Protein AF-A0A267G2S2-F1 (afdb_monomer)

Nearest PDB structures (foldseek):
  6vrb-assembly1_A  TM=5.633E-01  e=4.194E+00  Listeria seeligeri serovar 1/2b str. SLCC3954
  6vrc-assembly1_A  TM=4.788E-01  e=7.665E+00  Listeria seeligeri serovar 1/2b str. SLCC3954

Solvent-accessible surface area (backbone atoms only — not comparable to full-atom values): 10660 Å² total; per-residue (Å²): 138,88,83,81,85,85,81,86,82,82,84,79,86,81,79,87,76,78,80,82,81,79,77,57,83,90,70,58,61,73,73,75,77,63,67,95,70,70,103,82,64,84,73,85,80,83,81,85,69,52,76,76,73,63,48,76,90,63,54,72,70,58,58,71,38,38,63,70,79,63,47,67,58,55,68,47,35,98,86,71,47,74,34,68,77,32,74,92,52,22,77,54,49,75,41,97,45,10,70,38,45,53,51,33,52,52,46,53,55,52,42,76,75,33,82,68,40,77,75,34,70,64,50,52,48,52,47,54,52,32,50,48,51,32,51,61,43,35,65,76,42,37,89,83,35,43,68,60,53,48,34,51,76,70,61,73,43,80,50,79,80,69,70,110

Foldseek 3Di:
DDDDDDDDDDDDDDDDDDDDDDDDPVPDDPVVVPPPDPPDDPPPDDDDDDPVRPPPPDDPVVVVCCCVVVVDDPQADPVRDGPCVHPVNVLLLVDPLNVLVVQLVVLLVVCLVDVCLLVDPVSLVSNVVSVVSSQVVCVVVCVSCVVVNCCVVVVVDDDSVNSD

Secondary structure (DSSP, 8-state):
-PPPPPPPPPPPPPP-PPPPPPPPGGGS-GGGG-----TTSPP---PPPPTTTTS--S-HHHHHTHHHHS----SB-TTS-B-TTSHHHHHHHTSTTHHHHHHHHHHHHHHTT-GGGGG-HHHHHHHHHHHHHHHHHHHHTHHHHHHHHHHHHTT-SPPHHHH-

Organism: NCBI:txid282301

Radius of gyration: 25.06 Å; Cα contacts (8 Å, |Δi|>4): 80; chains: 1; bounding box: 56×36×79 Å

pLDDT: mean 72.4, std 18.42, range [34.62, 96.31]

Mean predicted aligned error: 17.41 Å

Structure (mmCIF, N/CA/C/O backbone):
data_AF-A0A267G2S2-F1
#
_entry.id   AF-A0A267G2S2-F1
#
loop_
_atom_site.group_PDB
_atom_site.id
_atom_site.type_symbol
_atom_site.label_atom_id
_atom_site.label_alt_id
_atom_site.label_comp_id
_atom_site.label_asym_id
_atom_site.label_entity_id
_atom_site.label_seq_id
_atom_site.pdbx_PDB_ins_code
_atom_site.Cartn_x
_atom_site.Cartn_y
_atom_site.Cartn_z
_atom_site.occupancy
_atom_site.B_iso_or_equiv
_atom_site.auth_seq_id
_atom_site.auth_comp_id
_atom_site.auth_asym_id
_atom_site.auth_atom_id
_atom_site.pdbx_PDB_model_num
ATOM 1 N N . MET A 1 1 ? -0.803 -15.244 64.141 1.00 40.09 1 MET A N 1
ATOM 2 C CA . MET A 1 1 ? -1.179 -15.036 62.728 1.00 40.09 1 MET A CA 1
ATOM 3 C C . MET A 1 1 ? -2.674 -15.292 62.621 1.00 40.09 1 MET A C 1
ATOM 5 O O . MET A 1 1 ? -3.077 -16.444 62.574 1.00 40.09 1 MET A O 1
ATOM 9 N N . SER A 1 2 ? -3.489 -14.242 62.727 1.00 34.62 2 SER A N 1
ATOM 10 C CA . SER A 1 2 ? -4.953 -14.353 62.682 1.00 34.62 2 SER A CA 1
ATOM 11 C C . SER A 1 2 ? -5.425 -14.100 61.257 1.00 34.62 2 SER A C 1
ATOM 13 O O . SER A 1 2 ? -5.173 -13.026 60.718 1.00 34.62 2 SER A O 1
ATOM 15 N N . SER A 1 3 ? -6.081 -15.089 60.655 1.00 35.25 3 SER A N 1
ATOM 16 C CA . SER A 1 3 ? -6.700 -14.970 59.333 1.00 35.25 3 SER A CA 1
ATOM 17 C C . SER A 1 3 ? -8.202 -14.772 59.518 1.00 35.25 3 SER A C 1
ATOM 19 O O . SER A 1 3 ? -8.864 -15.639 60.084 1.00 35.25 3 SER A O 1
ATOM 21 N N . SER A 1 4 ? -8.733 -13.639 59.063 1.00 35.94 4 SER A N 1
ATOM 22 C CA . SER A 1 4 ? -10.180 -13.411 58.946 1.00 35.94 4 SER A CA 1
ATOM 23 C C . SER A 1 4 ? -10.689 -13.957 57.604 1.00 35.94 4 SER A C 1
ATOM 25 O O . SER A 1 4 ? -9.989 -13.799 56.602 1.00 35.94 4 SER A O 1
ATOM 27 N N . PRO A 1 5 ? -11.890 -14.560 57.531 1.00 42.12 5 PRO A N 1
ATOM 28 C CA . PRO A 1 5 ? -12.481 -14.980 56.265 1.00 42.12 5 PRO A CA 1
ATOM 29 C C . PRO A 1 5 ? -13.191 -13.803 55.576 1.00 42.12 5 PRO A C 1
ATOM 31 O O . PRO A 1 5 ? -13.884 -13.018 56.222 1.00 42.12 5 PRO A O 1
ATOM 34 N N . ALA A 1 6 ? -13.028 -13.689 54.257 1.00 39.97 6 ALA A N 1
ATOM 35 C CA . ALA A 1 6 ? -13.763 -12.739 53.426 1.00 39.97 6 ALA A CA 1
ATOM 36 C C . ALA A 1 6 ? -15.160 -13.289 53.096 1.00 39.97 6 ALA A C 1
ATOM 38 O O . ALA A 1 6 ? -15.306 -14.402 52.588 1.00 39.97 6 ALA A O 1
ATOM 39 N N . THR A 1 7 ? -16.187 -12.502 53.399 1.00 38.75 7 THR A N 1
ATOM 40 C CA . THR A 1 7 ? -17.598 -12.789 53.130 1.00 38.75 7 THR A CA 1
ATOM 41 C C . THR A 1 7 ? -17.918 -12.614 51.642 1.00 38.75 7 THR A C 1
ATOM 43 O O . THR A 1 7 ? -17.501 -11.640 51.020 1.00 38.75 7 THR A O 1
ATOM 46 N N . ALA A 1 8 ? -18.684 -13.550 51.080 1.00 41.53 8 ALA A N 1
ATOM 47 C CA . ALA A 1 8 ? -19.145 -13.538 49.695 1.00 41.53 8 ALA A CA 1
ATOM 48 C C . ALA A 1 8 ? -20.121 -12.380 49.408 1.00 41.53 8 ALA A C 1
ATOM 50 O O . ALA A 1 8 ? -21.113 -12.210 50.119 1.00 41.53 8 ALA A O 1
ATOM 51 N N . THR A 1 9 ? -19.891 -11.631 48.326 1.00 40.31 9 THR A N 1
ATOM 52 C CA . THR A 1 9 ? -20.864 -10.670 47.785 1.00 40.31 9 THR A CA 1
ATOM 53 C C . THR A 1 9 ? -21.681 -11.342 46.684 1.00 40.31 9 THR A C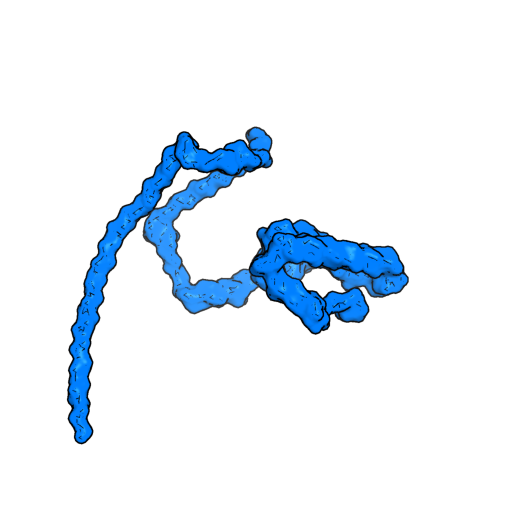 1
ATOM 55 O O . THR A 1 9 ? -21.152 -11.780 45.665 1.00 40.31 9 THR A O 1
ATOM 58 N N . LYS A 1 10 ? -22.988 -11.453 46.920 1.00 37.75 10 LYS A N 1
ATOM 59 C CA . LYS A 1 10 ? -23.995 -11.976 45.992 1.00 37.75 10 LYS A CA 1
ATOM 60 C C . LYS A 1 10 ? -24.167 -10.988 44.829 1.00 37.75 10 LYS A C 1
ATOM 62 O O . LYS A 1 10 ? -24.453 -9.822 45.075 1.00 37.75 10 LYS A O 1
ATOM 67 N N . ALA A 1 11 ? -23.990 -11.444 43.589 1.00 43.28 11 ALA A N 1
ATOM 68 C CA . ALA A 1 11 ? -24.250 -10.638 42.396 1.00 43.28 11 ALA A CA 1
ATOM 69 C C . ALA A 1 11 ? -25.763 -10.409 42.218 1.00 43.28 11 ALA A C 1
ATOM 71 O O . ALA A 1 11 ? -26.547 -11.360 42.284 1.00 43.28 11 ALA A O 1
ATOM 72 N N . GLU A 1 12 ? -26.169 -9.156 42.008 1.00 41.62 12 GLU A N 1
ATOM 73 C CA . GLU A 1 12 ? -27.540 -8.788 41.636 1.00 41.62 12 GLU A CA 1
ATOM 74 C C . GLU A 1 12 ? -27.836 -9.131 40.162 1.00 41.62 12 GLU A C 1
ATOM 76 O O . GLU A 1 12 ? -26.928 -9.094 39.325 1.00 41.62 12 GLU A O 1
ATOM 81 N N . PRO A 1 13 ? -29.092 -9.468 39.812 1.00 39.28 13 PRO A N 1
ATOM 82 C CA . PRO A 1 13 ? -29.467 -9.775 38.438 1.00 39.28 13 PRO A CA 1
ATOM 83 C C . PRO A 1 13 ? -29.581 -8.491 37.602 1.00 39.28 13 PRO A C 1
ATOM 85 O O . PRO A 1 13 ? -30.287 -7.551 37.964 1.00 39.28 13 PRO A O 1
ATOM 88 N N . VAL A 1 14 ? -28.901 -8.466 36.453 1.00 48.75 14 VAL A N 1
ATOM 89 C CA . VAL A 1 14 ? -28.974 -7.375 35.470 1.00 48.75 14 VAL A CA 1
ATOM 90 C C . VAL A 1 14 ? -30.343 -7.399 34.787 1.00 48.75 14 VAL A C 1
ATOM 92 O O . VAL A 1 14 ? -30.729 -8.404 34.191 1.00 48.75 14 VAL A O 1
ATOM 95 N N . ALA A 1 15 ? -31.074 -6.287 34.879 1.00 46.28 15 ALA A N 1
ATOM 96 C CA . ALA A 1 15 ? -32.373 -6.111 34.242 1.00 46.28 15 ALA A CA 1
ATOM 97 C C . ALA A 1 15 ? -32.264 -6.179 32.708 1.00 46.28 15 ALA A C 1
ATOM 99 O O . ALA A 1 15 ? -31.408 -5.540 32.093 1.00 46.28 15 ALA A O 1
ATOM 100 N N . GLU A 1 16 ? -33.163 -6.945 32.094 1.00 43.75 16 GLU A N 1
ATOM 101 C CA . GLU A 1 16 ? -33.252 -7.129 30.650 1.00 43.75 16 GLU A CA 1
ATOM 102 C C . GLU A 1 16 ? -33.702 -5.829 29.963 1.00 43.75 16 GLU A C 1
ATOM 104 O O . GLU A 1 16 ? -34.868 -5.442 30.025 1.00 43.75 16 GLU A O 1
ATOM 109 N N . GLN A 1 17 ? -32.767 -5.130 29.315 1.00 47.75 17 GLN A N 1
ATOM 110 C CA . GLN A 1 17 ? -33.078 -3.947 28.512 1.00 47.75 17 GLN A CA 1
ATOM 111 C C . GLN A 1 17 ? -33.728 -4.368 27.185 1.00 47.75 17 GLN A C 1
ATOM 113 O O . GLN A 1 17 ? -33.195 -5.205 26.449 1.00 47.75 17 GLN A O 1
ATOM 118 N N . GLN A 1 18 ? -34.890 -3.782 26.880 1.00 40.56 18 GLN A N 1
ATOM 119 C CA . GLN A 1 18 ? -35.549 -3.927 25.581 1.00 40.56 18 GLN A CA 1
ATOM 120 C C . GLN A 1 18 ? -34.638 -3.421 24.449 1.00 40.56 18 GLN A C 1
ATOM 122 O O . GLN A 1 18 ? -33.919 -2.436 24.637 1.00 40.56 18 GLN A O 1
ATOM 127 N N . PRO A 1 19 ? -34.664 -4.067 23.267 1.00 42.38 19 PRO A N 1
ATOM 128 C CA . PRO A 1 19 ? -33.887 -3.612 22.124 1.00 42.38 19 PRO A CA 1
ATOM 129 C C . PRO A 1 19 ? -34.317 -2.194 21.710 1.00 42.38 19 PRO A C 1
ATOM 131 O O . PRO A 1 19 ? -35.505 -1.868 21.784 1.00 42.38 19 PRO A O 1
ATOM 134 N N . PRO A 1 20 ? -33.373 -1.348 21.261 1.00 47.81 20 PRO A N 1
ATOM 135 C CA . PRO A 1 20 ? -33.687 0.009 20.842 1.00 47.81 20 PRO A CA 1
ATOM 136 C C . PRO A 1 20 ? -34.646 -0.008 19.648 1.00 47.81 20 PRO A C 1
ATOM 138 O O . PRO A 1 20 ? -34.423 -0.704 18.655 1.00 47.81 20 PRO A O 1
ATOM 141 N N . VAL A 1 21 ? -35.717 0.779 19.748 1.00 57.78 21 VAL A N 1
ATOM 142 C CA . VAL A 1 21 ? -36.672 0.996 18.658 1.00 57.78 21 VAL A CA 1
ATOM 143 C C . VAL A 1 21 ? -35.964 1.782 17.556 1.00 57.78 21 VAL A C 1
ATOM 145 O O . VAL A 1 21 ? -35.439 2.869 17.800 1.00 57.78 21 VAL A O 1
ATOM 148 N N . LEU A 1 22 ? -35.920 1.224 16.344 1.00 48.25 22 LEU A N 1
ATOM 149 C CA . LEU A 1 22 ? -35.351 1.916 15.191 1.00 48.25 22 LEU A CA 1
ATOM 150 C C . LEU A 1 22 ? -36.189 3.164 14.851 1.00 48.25 22 LEU A C 1
ATOM 152 O O . LEU A 1 22 ? -37.420 3.088 14.873 1.00 48.25 22 LEU A O 1
ATOM 156 N N . PRO A 1 23 ? -35.553 4.300 14.516 1.00 49.28 23 PRO A N 1
ATOM 157 C CA . PRO A 1 23 ? -36.271 5.504 14.121 1.00 49.28 23 PRO A CA 1
ATOM 158 C C . PRO A 1 23 ? -37.023 5.286 12.802 1.00 49.28 23 PRO A C 1
ATOM 160 O O . PRO A 1 23 ? -36.536 4.605 11.896 1.00 49.28 23 PRO A O 1
ATOM 163 N N . SER A 1 24 ? -38.211 5.887 12.708 1.00 57.03 24 SER A N 1
ATOM 164 C CA . SER A 1 24 ? -39.030 5.918 11.486 1.00 57.03 24 SER A CA 1
ATOM 165 C C . SER A 1 24 ? -38.260 6.512 10.296 1.00 57.03 24 SER A C 1
ATOM 167 O O . SER A 1 24 ? -37.323 7.292 10.485 1.00 57.03 24 SER A O 1
ATOM 169 N N . GLU A 1 25 ? -38.639 6.155 9.064 1.00 55.28 25 GLU A N 1
ATOM 170 C CA . GLU A 1 25 ? -37.937 6.594 7.843 1.00 55.28 25 GLU A CA 1
ATOM 171 C C . GLU A 1 25 ? -37.792 8.123 7.738 1.00 55.28 25 GLU A C 1
ATOM 173 O O . GLU A 1 25 ? -36.760 8.613 7.273 1.00 55.28 25 GLU A O 1
ATOM 178 N N . ASP A 1 26 ? -38.757 8.877 8.268 1.00 57.09 26 ASP A N 1
ATOM 179 C CA . ASP A 1 26 ? -38.752 10.344 8.278 1.00 57.09 26 ASP A CA 1
ATOM 180 C C . ASP A 1 26 ? -37.701 10.963 9.213 1.00 57.09 26 ASP A C 1
ATOM 182 O O . ASP A 1 26 ? -37.348 12.134 9.072 1.00 57.09 26 ASP A O 1
ATOM 186 N N . GLN A 1 27 ? -37.155 10.182 10.147 1.00 49.69 27 GLN A N 1
ATOM 187 C CA . GLN A 1 27 ? -36.160 10.630 11.126 1.00 49.69 27 GLN A CA 1
ATOM 188 C C . GLN A 1 27 ? -34.720 10.294 10.716 1.00 49.69 27 GLN A C 1
ATOM 190 O O . GLN A 1 27 ? -33.777 10.571 11.463 1.00 49.69 27 GLN A O 1
ATOM 195 N N . ARG A 1 28 ? -34.512 9.696 9.536 1.00 55.19 28 ARG A N 1
ATOM 196 C CA . ARG A 1 28 ? -33.173 9.310 9.088 1.00 55.19 28 ARG A CA 1
ATOM 197 C C . ARG A 1 28 ? -32.389 10.539 8.582 1.00 55.19 28 ARG A C 1
ATOM 199 O O . ARG A 1 28 ? -32.891 11.294 7.747 1.00 55.19 28 ARG A O 1
ATOM 206 N N . PRO A 1 29 ? -31.143 10.758 9.042 1.00 48.59 29 PRO A N 1
ATOM 207 C CA . PRO A 1 29 ? -30.357 11.937 8.679 1.00 48.59 29 PRO A CA 1
ATOM 208 C C . PRO A 1 29 ? -30.049 12.025 7.174 1.00 48.59 29 PRO A C 1
ATOM 210 O O . PRO A 1 29 ? -29.841 11.016 6.499 1.00 48.59 29 PRO A O 1
ATOM 213 N N . SER A 1 30 ? -29.982 13.260 6.665 1.00 49.09 30 SER A N 1
ATOM 214 C CA . SER A 1 30 ? -29.859 13.633 5.240 1.00 49.09 30 SER A CA 1
ATOM 215 C C . SER A 1 30 ? -28.777 12.876 4.447 1.00 49.09 30 SER A C 1
ATOM 217 O O . SER A 1 30 ? -28.997 12.527 3.288 1.00 49.09 30 SER A O 1
ATOM 219 N N . TRP A 1 31 ? -27.649 12.519 5.072 1.00 43.75 31 TRP A N 1
ATOM 220 C CA . TRP A 1 31 ? -26.562 11.775 4.416 1.00 43.75 31 TRP A CA 1
ATOM 221 C C . TRP A 1 31 ? -26.977 10.375 3.932 1.00 43.75 31 TRP A C 1
ATOM 223 O O . TRP A 1 31 ? -26.401 9.850 2.983 1.00 43.75 31 TRP A O 1
ATOM 233 N N . SER A 1 32 ? -28.014 9.781 4.530 1.00 46.97 32 SER A N 1
ATOM 234 C CA . SER A 1 32 ? -28.574 8.502 4.075 1.00 46.97 32 SER A CA 1
ATOM 235 C C . SER A 1 32 ? -29.339 8.606 2.749 1.00 46.97 32 SER A C 1
ATOM 237 O O . SER A 1 32 ? -29.501 7.601 2.063 1.00 46.97 32 SER A O 1
ATOM 239 N N . LYS A 1 33 ? -29.754 9.820 2.357 1.00 46.62 33 LYS A N 1
ATOM 240 C CA . LYS A 1 33 ? -30.436 10.112 1.086 1.00 46.62 33 LYS A CA 1
ATOM 241 C C . LYS A 1 33 ? -29.457 10.369 -0.070 1.00 46.62 33 LYS A C 1
ATOM 243 O O . LYS A 1 33 ? -29.891 10.540 -1.202 1.00 46.62 33 LYS A O 1
ATOM 248 N N . GLN A 1 34 ? -28.149 10.407 0.204 1.00 44.75 34 GLN A N 1
ATOM 249 C CA . GLN A 1 34 ? -27.104 10.801 -0.751 1.00 44.75 34 GLN A CA 1
ATOM 250 C C . GLN A 1 34 ? -26.202 9.650 -1.209 1.00 44.75 34 GLN A C 1
ATOM 252 O O . GLN A 1 34 ? -25.200 9.906 -1.871 1.00 44.75 34 GLN A O 1
ATOM 257 N N . ILE A 1 35 ? -26.529 8.388 -0.909 1.00 47.47 35 ILE A N 1
ATOM 258 C CA . ILE A 1 35 ? -25.792 7.267 -1.507 1.00 47.47 35 ILE A CA 1
ATOM 259 C C . ILE A 1 35 ? -26.144 7.220 -3.003 1.00 47.47 35 ILE A C 1
ATOM 261 O O . ILE A 1 35 ? -27.304 6.965 -3.333 1.00 47.47 35 ILE A O 1
ATOM 265 N N . PRO A 1 36 ? -25.191 7.450 -3.929 1.00 41.97 36 PRO A N 1
ATOM 266 C CA . PRO A 1 36 ? -25.474 7.403 -5.353 1.00 41.97 36 PRO A CA 1
ATOM 267 C C . PRO A 1 36 ? -25.605 5.933 -5.768 1.00 41.97 36 PRO A C 1
ATOM 269 O O . PRO A 1 36 ? -24.631 5.254 -6.094 1.00 41.97 36 PRO A O 1
ATOM 272 N N . GLY A 1 37 ? -26.827 5.417 -5.700 1.00 44.19 37 GLY A N 1
ATOM 273 C CA . GLY A 1 37 ? -27.208 4.103 -6.197 1.00 44.19 37 GLY A CA 1
ATOM 274 C C . GLY A 1 37 ? -28.300 4.268 -7.241 1.00 44.19 37 GLY A C 1
ATOM 275 O O . GLY A 1 37 ? -29.433 4.584 -6.901 1.00 44.19 37 GLY A O 1
ATOM 276 N N . GLY A 1 38 ? -27.956 4.082 -8.517 1.00 43.84 38 GLY A N 1
ATOM 277 C CA . GLY A 1 38 ? -28.943 3.985 -9.592 1.00 43.84 38 GLY A CA 1
ATOM 278 C C . GLY A 1 38 ? -29.911 2.802 -9.394 1.00 43.84 38 GLY A C 1
ATOM 279 O O . GLY A 1 38 ? -29.658 1.931 -8.560 1.00 43.84 38 GLY A O 1
ATOM 280 N N . PRO A 1 39 ? -30.992 2.726 -10.190 1.00 49.53 39 PRO A N 1
ATOM 281 C CA . PRO A 1 39 ? -32.185 1.906 -9.925 1.00 49.53 39 PRO A CA 1
ATOM 282 C C . PRO A 1 39 ? -32.008 0.374 -10.013 1.00 49.53 39 PRO A C 1
ATOM 284 O O . PRO A 1 39 ? -32.998 -0.344 -9.988 1.00 49.53 39 PRO A O 1
ATOM 287 N N . ASN A 1 40 ? -30.781 -0.150 -10.113 1.00 49.91 40 ASN A N 1
ATOM 288 C CA . ASN A 1 40 ? -30.502 -1.570 -10.377 1.00 49.91 40 ASN A CA 1
ATOM 289 C C . ASN A 1 40 ? -29.351 -2.153 -9.528 1.00 49.91 40 ASN A C 1
ATOM 291 O O . ASN A 1 40 ? -28.567 -2.968 -10.012 1.00 49.91 40 ASN A O 1
ATOM 295 N N . ARG A 1 41 ? -29.210 -1.757 -8.255 1.00 51.25 41 ARG A N 1
ATOM 296 C CA . ARG A 1 41 ? -28.393 -2.531 -7.297 1.00 51.25 41 ARG A CA 1
ATOM 297 C C . ARG A 1 41 ? -29.310 -3.348 -6.386 1.00 51.25 41 ARG A C 1
ATOM 299 O O . ARG A 1 41 ? -30.298 -2.788 -5.914 1.00 51.25 41 ARG A O 1
ATOM 306 N N . PRO A 1 42 ? -29.001 -4.632 -6.112 1.00 55.31 42 PRO A N 1
ATOM 307 C CA . PRO A 1 42 ? -29.740 -5.386 -5.111 1.00 55.31 42 PRO A CA 1
ATOM 308 C C . PRO A 1 42 ? -29.639 -4.631 -3.785 1.00 55.31 42 PRO A C 1
ATOM 310 O O . PRO A 1 42 ? -28.539 -4.310 -3.330 1.00 55.31 42 PRO A O 1
ATOM 313 N N . ALA A 1 43 ? -30.790 -4.284 -3.209 1.00 61.78 43 ALA A N 1
ATOM 314 C CA . ALA A 1 43 ? -30.848 -3.665 -1.896 1.00 61.78 43 ALA A CA 1
ATOM 315 C C . ALA A 1 43 ? -30.073 -4.538 -0.899 1.00 61.78 43 ALA A C 1
ATOM 317 O O . ALA A 1 43 ? -30.147 -5.768 -0.959 1.00 61.78 43 ALA A O 1
ATOM 318 N N . HIS A 1 44 ? -29.319 -3.918 0.010 1.00 57.41 44 HIS A N 1
ATOM 319 C CA . HIS A 1 44 ? -28.695 -4.662 1.099 1.00 57.41 44 HIS A CA 1
ATOM 320 C C . HIS A 1 44 ? -29.796 -5.391 1.879 1.00 57.41 44 HIS A C 1
ATOM 322 O O . HIS A 1 44 ? -30.650 -4.755 2.494 1.00 57.41 44 HIS A O 1
ATOM 328 N N . ALA A 1 45 ? -29.793 -6.723 1.827 1.00 66.56 45 ALA A N 1
ATOM 329 C CA . ALA A 1 45 ? -30.729 -7.535 2.585 1.00 66.56 45 ALA A CA 1
ATOM 330 C C . ALA A 1 45 ? -30.317 -7.500 4.061 1.00 66.56 45 ALA A C 1
ATOM 332 O O . ALA A 1 45 ? -29.325 -8.112 4.460 1.00 66.56 45 ALA A O 1
ATOM 333 N N . ALA A 1 46 ? -31.056 -6.746 4.873 1.00 70.75 46 ALA A N 1
ATOM 334 C CA . ALA A 1 46 ? -30.882 -6.772 6.316 1.00 70.75 46 ALA A CA 1
ATOM 335 C C . ALA A 1 46 ? -31.398 -8.116 6.847 1.00 70.75 46 ALA A C 1
ATOM 337 O O . ALA A 1 46 ? -32.582 -8.423 6.731 1.00 70.75 46 ALA A O 1
ATOM 338 N N . THR A 1 47 ? -30.501 -8.926 7.411 1.00 72.06 47 THR A N 1
ATOM 339 C CA . THR A 1 47 ? -30.871 -10.176 8.084 1.00 72.06 47 THR A CA 1
ATOM 340 C C . THR A 1 47 ? -31.003 -9.902 9.575 1.00 72.06 47 THR A C 1
ATOM 342 O O . THR A 1 47 ? -30.052 -9.446 10.208 1.00 72.06 47 THR A O 1
ATOM 345 N N . PHE A 1 48 ? -32.180 -10.174 10.133 1.00 81.06 48 PHE A N 1
ATOM 346 C CA . PHE A 1 48 ? -32.437 -10.056 11.564 1.00 81.06 48 PHE A CA 1
ATOM 347 C C . PHE A 1 48 ? -32.306 -11.433 12.206 1.00 81.06 48 PHE A C 1
ATOM 349 O O . PHE A 1 48 ? -33.022 -12.363 11.841 1.00 81.06 48 PHE A O 1
ATOM 356 N N . LEU A 1 49 ? -31.379 -11.558 13.152 1.00 80.56 49 LEU A N 1
ATOM 357 C CA . LEU A 1 49 ? -31.182 -12.779 13.926 1.00 80.56 49 LEU A CA 1
ATOM 358 C C . LEU A 1 49 ? -31.971 -12.688 15.231 1.00 80.56 49 LEU A C 1
ATOM 360 O O . LEU A 1 49 ? -32.013 -11.630 15.867 1.00 80.56 49 LEU A O 1
ATOM 364 N N . SER A 1 50 ? -32.584 -13.796 15.653 1.00 86.94 50 SER A N 1
ATOM 365 C CA . SER A 1 50 ? -33.146 -13.874 17.001 1.00 86.94 50 SER A CA 1
ATOM 366 C C . SER A 1 50 ? -32.016 -13.812 18.035 1.00 86.94 50 SER A C 1
ATOM 368 O O . SER A 1 50 ? -30.869 -14.145 17.731 1.00 86.94 50 SER A O 1
ATOM 370 N N . ARG A 1 51 ? -32.314 -13.435 19.289 1.00 78.69 51 ARG A N 1
ATOM 371 C CA . ARG A 1 51 ? -31.291 -13.411 20.355 1.00 78.69 51 ARG A CA 1
ATOM 372 C C . ARG A 1 51 ? -30.596 -14.772 20.499 1.00 78.69 51 ARG A C 1
ATOM 374 O O . ARG A 1 51 ? -29.400 -14.814 20.748 1.00 78.69 51 ARG A O 1
ATOM 381 N N . ARG A 1 52 ? -31.334 -15.870 20.299 1.00 83.50 52 ARG A N 1
ATOM 382 C CA . ARG A 1 52 ? -30.811 -17.241 20.335 1.00 83.50 52 ARG A CA 1
ATOM 383 C C . ARG A 1 52 ? -29.874 -17.543 19.163 1.00 83.50 52 ARG A C 1
ATOM 385 O O . ARG A 1 52 ? -28.869 -18.206 19.375 1.00 83.50 52 ARG A O 1
ATOM 392 N N . ASP A 1 53 ? -30.177 -17.047 17.968 1.00 82.44 53 ASP A N 1
ATOM 393 C CA . ASP A 1 53 ? -29.348 -17.273 16.772 1.00 82.44 53 ASP A CA 1
ATOM 394 C C . ASP A 1 53 ? -28.128 -16.344 16.726 1.00 82.44 53 ASP A C 1
ATOM 396 O O . ASP A 1 53 ? -27.127 -16.656 16.090 1.00 82.44 53 ASP A O 1
ATOM 400 N N . ALA A 1 54 ? -28.199 -15.209 17.425 1.00 80.56 54 ALA A N 1
ATOM 401 C CA . ALA A 1 54 ? -27.078 -14.296 17.619 1.00 80.56 54 ALA A CA 1
ATOM 402 C C . ALA A 1 54 ? -26.104 -14.762 18.716 1.00 80.56 54 ALA A C 1
ATOM 404 O O . ALA A 1 54 ? -25.043 -14.157 18.878 1.00 80.56 54 ALA A O 1
ATOM 405 N N . TYR A 1 55 ? -26.445 -15.806 19.487 1.00 80.88 55 TYR A N 1
ATOM 406 C CA . TYR A 1 55 ? -25.540 -16.324 20.507 1.00 80.88 55 TYR A CA 1
ATOM 407 C C . TYR A 1 55 ? -24.309 -16.947 19.838 1.00 80.88 55 TYR A C 1
ATOM 409 O O . TYR A 1 55 ? -24.458 -17.835 18.994 1.00 80.88 55 TYR A O 1
ATOM 417 N N . PRO A 1 56 ? -23.088 -16.531 20.217 1.00 75.88 56 PRO A N 1
ATOM 418 C CA . PRO A 1 56 ? -21.882 -17.134 19.680 1.00 75.88 56 PRO A CA 1
ATOM 419 C C . PRO A 1 56 ? -21.844 -18.609 20.087 1.00 75.88 56 PRO A C 1
ATOM 421 O O . PRO A 1 56 ? -21.769 -18.947 21.266 1.00 75.88 56 PRO A O 1
ATOM 424 N N . THR A 1 57 ? -21.915 -19.498 19.099 1.00 81.31 57 THR A N 1
ATOM 425 C CA . THR A 1 57 ? -21.852 -20.953 19.310 1.00 81.31 57 THR A CA 1
ATOM 426 C C . THR A 1 57 ? -20.424 -21.450 19.516 1.00 81.31 57 THR A C 1
ATOM 428 O O . THR A 1 57 ? -20.216 -22.597 19.909 1.00 81.31 57 THR A O 1
ATOM 431 N N 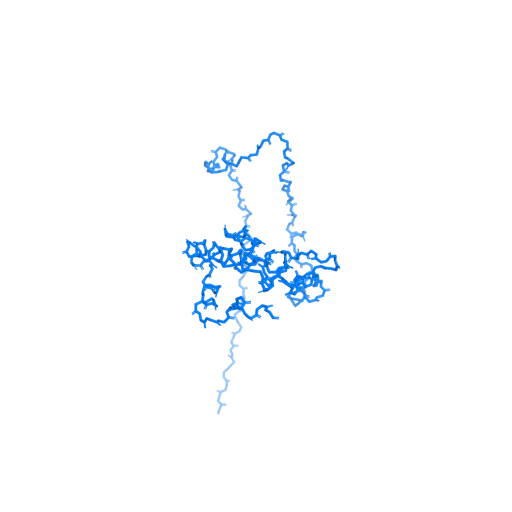. MET A 1 58 ? -19.430 -20.593 19.273 1.00 77.75 58 MET A N 1
ATOM 432 C CA . MET A 1 58 ? -18.026 -20.903 19.502 1.00 77.75 58 MET A CA 1
ATOM 433 C C . MET A 1 58 ? -17.508 -20.303 20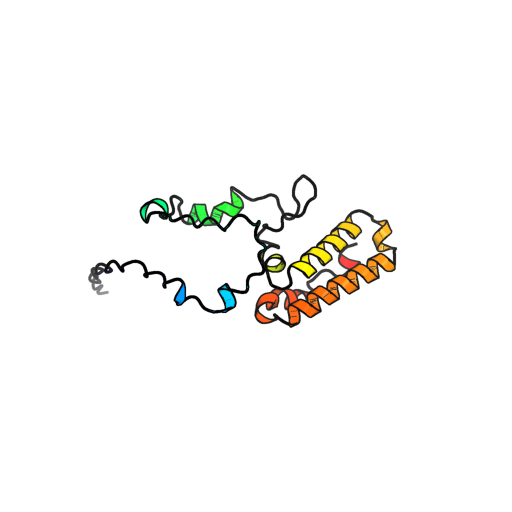.806 1.00 77.75 58 MET A C 1
ATOM 435 O O . MET A 1 58 ? -17.935 -19.235 21.240 1.00 77.75 58 MET A O 1
ATOM 439 N N . SER A 1 59 ? -16.532 -20.981 21.406 1.00 81.69 59 SER A N 1
ATOM 440 C CA . SER A 1 59 ? -15.785 -20.442 22.539 1.00 81.69 59 SER A CA 1
ATOM 441 C C . SER A 1 59 ? -14.896 -19.271 22.111 1.00 81.69 59 SER A C 1
ATOM 443 O O . SER A 1 59 ? -14.431 -19.221 20.973 1.00 81.69 59 SER A O 1
ATOM 445 N N . MET A 1 60 ? -14.593 -18.364 23.045 1.00 73.88 60 MET A N 1
ATOM 446 C CA . MET A 1 60 ? -13.688 -17.233 22.792 1.00 73.88 60 MET A CA 1
ATOM 447 C C . MET A 1 60 ? -12.306 -17.678 22.302 1.00 73.88 60 MET A C 1
ATOM 449 O O . MET A 1 60 ? -11.760 -17.069 21.392 1.00 73.88 60 MET A O 1
ATOM 453 N N . THR A 1 61 ? -11.757 -18.769 22.842 1.00 74.75 61 THR A N 1
ATOM 454 C CA . THR A 1 61 ? -10.493 -19.348 22.358 1.00 74.75 61 THR A CA 1
ATOM 455 C C . THR A 1 61 ? -10.597 -19.763 20.892 1.00 74.75 61 THR A C 1
ATOM 457 O O . THR A 1 61 ? -9.744 -19.409 20.090 1.00 74.75 61 THR A O 1
ATOM 460 N N . ASN A 1 62 ? -11.685 -20.441 20.512 1.00 70.56 62 ASN A N 1
ATOM 461 C CA . ASN A 1 62 ? -11.905 -20.823 19.121 1.00 70.56 62 ASN A CA 1
ATOM 462 C C . ASN A 1 62 ? -12.161 -19.618 18.211 1.00 70.56 62 ASN A C 1
ATOM 464 O O . ASN A 1 62 ? -11.818 -19.709 17.040 1.00 70.56 62 ASN A O 1
ATOM 468 N N . TYR A 1 63 ? -12.727 -18.525 18.738 1.00 69.88 63 TYR A N 1
ATOM 469 C CA . TYR A 1 63 ? -12.905 -17.260 18.021 1.00 69.88 63 TYR A CA 1
ATOM 470 C C . TYR A 1 63 ? -11.565 -16.603 17.679 1.00 69.88 63 TYR A C 1
ATOM 472 O O . TYR A 1 63 ? -11.341 -16.218 16.536 1.00 69.88 63 TYR A O 1
ATOM 480 N N . PHE A 1 64 ? -10.648 -16.533 18.646 1.00 62.75 64 PHE A N 1
ATOM 481 C CA . PHE A 1 64 ? -9.296 -16.021 18.406 1.00 62.75 64 PHE A CA 1
ATOM 482 C C . PHE A 1 64 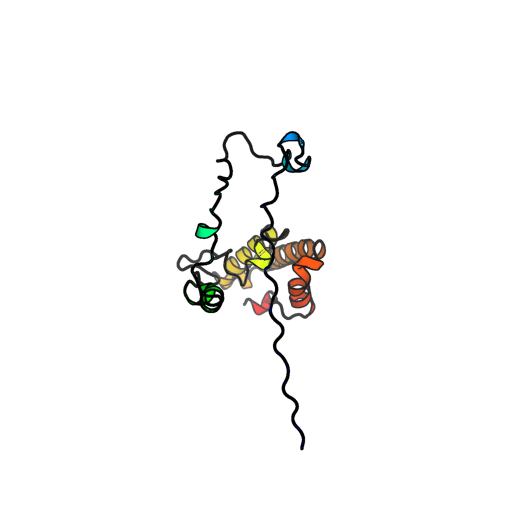? -8.475 -16.932 17.485 1.00 62.75 64 PHE A C 1
ATOM 484 O O . PHE A 1 64 ? -7.644 -16.444 16.727 1.00 62.75 64 PHE A O 1
ATOM 491 N N . ASP A 1 65 ? -8.763 -18.235 17.489 1.00 64.69 65 ASP A N 1
ATOM 492 C CA . ASP A 1 65 ? -8.144 -19.209 16.589 1.00 64.69 65 ASP A CA 1
ATOM 493 C C . ASP A 1 65 ? -8.840 -19.326 15.222 1.00 64.69 65 ASP A C 1
ATOM 495 O O . ASP A 1 65 ? -8.423 -20.164 14.419 1.00 64.69 65 ASP A O 1
ATOM 499 N N . ILE A 1 66 ? -9.887 -18.540 14.920 1.00 66.56 66 ILE A N 1
ATOM 500 C CA . ILE A 1 66 ? -10.544 -18.590 13.599 1.00 66.56 66 ILE A CA 1
ATOM 501 C C . ILE A 1 66 ? -9.522 -18.280 12.514 1.00 66.56 66 ILE A C 1
ATOM 503 O O . ILE A 1 66 ? -9.428 -19.021 11.542 1.00 66.56 66 ILE A O 1
ATOM 507 N N . ASP A 1 67 ? -8.730 -17.228 12.703 1.00 54.91 67 ASP A N 1
ATOM 508 C CA . ASP A 1 67 ? -7.721 -16.816 11.731 1.00 54.91 67 ASP A CA 1
ATOM 509 C C . ASP A 1 67 ? -6.608 -17.857 11.586 1.00 54.91 67 ASP A C 1
ATOM 511 O O . ASP A 1 67 ? -5.978 -17.920 10.542 1.00 54.91 67 ASP A O 1
ATOM 515 N N . THR A 1 68 ? -6.385 -18.713 12.586 1.00 60.62 68 THR A N 1
ATOM 516 C CA . THR A 1 68 ? -5.404 -19.806 12.523 1.00 60.62 68 THR A CA 1
ATOM 517 C C . THR A 1 68 ? -5.990 -21.042 11.837 1.00 60.62 68 THR A C 1
ATOM 519 O O . THR A 1 68 ? -5.358 -21.614 10.953 1.00 60.62 68 THR A O 1
ATOM 522 N N . LYS A 1 69 ? -7.212 -21.450 12.211 1.00 61.91 69 LYS A N 1
ATOM 523 C CA . LYS A 1 69 ? -7.887 -22.681 11.743 1.00 61.91 69 LYS A CA 1
ATOM 524 C C . LYS A 1 69 ? -8.555 -22.531 10.379 1.00 61.91 69 LYS A C 1
ATOM 526 O O . LYS A 1 69 ? -8.617 -23.489 9.617 1.00 61.91 69 LYS A O 1
ATOM 531 N N . TYR A 1 70 ? -9.059 -21.339 10.097 1.00 57.75 70 TYR A N 1
ATOM 532 C CA . TYR A 1 70 ? -9.687 -20.949 8.839 1.00 57.75 70 TYR A CA 1
ATOM 533 C C . TYR A 1 70 ? -8.865 -19.886 8.123 1.00 57.75 70 TYR A C 1
ATOM 535 O O . TYR A 1 70 ? -9.435 -19.179 7.292 1.00 57.75 70 TYR A O 1
ATOM 543 N N . SER A 1 71 ? -7.568 -19.764 8.460 1.00 51.41 71 SER A N 1
ATOM 544 C CA . SER A 1 71 ? -6.616 -18.871 7.796 1.00 51.41 71 SER A CA 1
ATOM 545 C C . SER A 1 71 ? -6.899 -18.881 6.306 1.00 51.41 71 SER A C 1
ATOM 547 O O . SER A 1 71 ? -6.599 -19.830 5.579 1.00 51.41 71 SER A O 1
ATOM 549 N N . LEU A 1 72 ? -7.536 -17.800 5.857 1.00 56.09 72 LEU A N 1
ATOM 550 C CA . LEU A 1 72 ? -7.623 -17.490 4.450 1.00 56.09 72 LEU A CA 1
ATOM 551 C C . LEU A 1 72 ? -6.178 -17.457 3.932 1.00 56.09 72 LEU A C 1
ATOM 553 O O . LEU A 1 72 ? -5.276 -17.093 4.696 1.00 56.09 72 LEU A O 1
ATOM 557 N N . PRO A 1 73 ? -5.948 -17.850 2.665 1.00 58.97 73 PRO A N 1
ATOM 558 C CA . PRO A 1 73 ? -4.613 -17.902 2.075 1.00 58.97 73 PRO A CA 1
ATOM 559 C C . PRO A 1 73 ? -3.879 -16.605 2.400 1.00 58.97 73 PRO A C 1
ATOM 561 O O . PRO A 1 73 ? -4.541 -15.569 2.518 1.00 58.97 73 PRO A O 1
ATOM 564 N N . GLY A 1 74 ? -2.562 -16.678 2.601 1.00 67.00 74 GLY A N 1
ATOM 565 C CA . GLY A 1 74 ? -1.730 -15.542 2.993 1.00 67.00 74 GLY A CA 1
ATOM 566 C C . GLY A 1 74 ? -1.885 -14.324 2.075 1.00 67.00 74 GLY A C 1
ATOM 567 O O . GLY A 1 74 ? -2.834 -14.170 1.312 1.00 67.00 74 GLY A O 1
ATOM 568 N N . PHE A 1 75 ? -0.939 -13.396 2.110 1.00 75.56 75 PHE A N 1
ATOM 569 C CA . PHE A 1 75 ? -1.106 -12.146 1.362 1.00 75.56 75 PHE A CA 1
ATOM 570 C C . PHE A 1 75 ? -1.450 -12.337 -0.142 1.00 75.56 75 PHE A C 1
ATOM 572 O O . PHE A 1 75 ? -2.213 -11.555 -0.723 1.00 75.56 75 PHE A O 1
ATOM 579 N N . LYS A 1 76 ? -0.986 -13.443 -0.735 1.00 79.94 76 LYS A N 1
ATOM 580 C CA . LYS A 1 76 ? -1.389 -13.945 -2.051 1.00 79.94 76 LYS A CA 1
ATOM 581 C C . LYS A 1 76 ? -2.237 -15.216 -1.945 1.00 79.94 76 LYS A C 1
ATOM 583 O O . LYS A 1 76 ? -1.967 -16.103 -1.137 1.00 79.94 76 LYS A O 1
ATOM 588 N N . ARG A 1 77 ? -3.243 -15.314 -2.812 1.00 80.44 77 ARG A N 1
ATOM 589 C CA . ARG A 1 77 ? -4.012 -16.536 -3.078 1.00 80.44 77 ARG A CA 1
ATOM 590 C C . ARG A 1 77 ? -3.216 -17.492 -3.984 1.00 80.44 77 ARG A C 1
ATOM 592 O O . ARG A 1 77 ? -2.285 -17.042 -4.650 1.00 80.44 77 ARG A O 1
ATOM 599 N N . PRO A 1 78 ? -3.594 -18.785 -4.069 1.00 78.50 78 PRO A N 1
ATOM 600 C CA . PRO A 1 78 ? -2.930 -19.747 -4.957 1.00 78.50 78 PRO A CA 1
ATOM 601 C C . PRO A 1 78 ? -2.933 -19.360 -6.444 1.00 78.50 78 PRO A C 1
ATOM 603 O O . PRO A 1 78 ? -2.055 -19.780 -7.184 1.00 78.50 78 PRO A O 1
ATOM 606 N N . ASP A 1 79 ? -3.896 -18.545 -6.881 1.00 80.75 79 ASP A N 1
ATOM 607 C CA . ASP A 1 79 ? -3.986 -18.008 -8.247 1.00 80.75 79 ASP A CA 1
ATOM 608 C C . ASP A 1 79 ? -3.100 -16.763 -8.479 1.00 80.75 79 ASP A C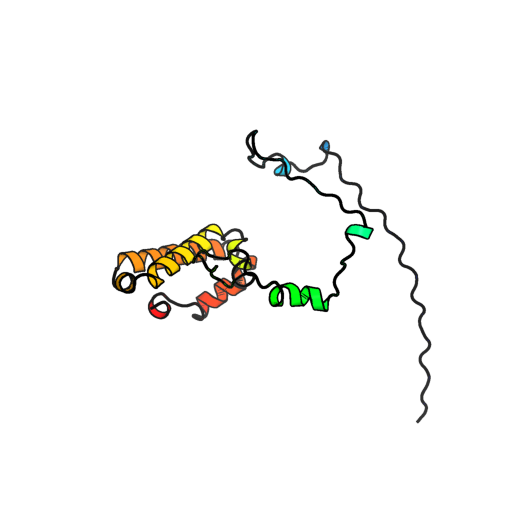 1
ATOM 610 O O . ASP A 1 79 ? -3.156 -16.149 -9.542 1.00 80.75 79 ASP A O 1
ATOM 614 N N . GLY A 1 80 ? -2.310 -16.349 -7.482 1.00 77.62 80 GLY A N 1
ATOM 615 C CA . GLY A 1 80 ? -1.456 -15.161 -7.539 1.00 77.62 80 GLY A CA 1
ATOM 616 C C . GLY A 1 80 ? -2.194 -13.835 -7.324 1.00 77.62 80 GLY A C 1
ATOM 617 O O . GLY A 1 80 ? -1.561 -12.772 -7.318 1.00 77.62 80 GLY A O 1
ATOM 618 N N . SER A 1 81 ? -3.513 -13.852 -7.105 1.00 82.62 81 SER A N 1
ATOM 619 C CA . SER A 1 81 ? -4.279 -12.648 -6.774 1.00 82.62 81 SER A CA 1
ATOM 620 C C . SER A 1 81 ? -4.102 -12.249 -5.304 1.00 82.62 81 SER A C 1
ATOM 622 O O . SER A 1 81 ? -3.803 -13.068 -4.433 1.00 82.62 81 SER A O 1
ATOM 624 N N . TYR A 1 82 ? -4.256 -10.960 -5.001 1.00 82.25 82 TYR A N 1
ATOM 625 C CA . TYR A 1 82 ? -4.122 -10.461 -3.632 1.00 82.25 82 TYR A CA 1
ATOM 626 C C . TYR A 1 82 ? -5.315 -10.847 -2.758 1.00 82.25 82 TYR A C 1
ATOM 628 O O . TYR A 1 82 ? -6.473 -10.601 -3.112 1.00 82.25 82 TYR A O 1
ATOM 636 N N . ASN A 1 83 ? -5.034 -11.359 -1.558 1.00 83.00 83 ASN A N 1
ATOM 637 C CA . ASN A 1 83 ? -6.044 -11.503 -0.522 1.00 83.00 83 ASN A CA 1
ATOM 638 C C . ASN A 1 83 ? -6.211 -10.185 0.251 1.00 83.00 83 ASN A C 1
ATOM 640 O O . ASN A 1 83 ? -5.646 -9.985 1.325 1.00 83.00 83 ASN A O 1
ATOM 644 N N . TRP A 1 84 ? -7.041 -9.285 -0.275 1.00 82.81 84 TRP A N 1
ATOM 645 C CA . TRP A 1 84 ? -7.317 -7.981 0.346 1.00 82.81 84 TRP A CA 1
ATOM 646 C C . TRP A 1 84 ? -8.038 -8.045 1.699 1.00 82.81 84 TRP A C 1
ATOM 648 O O . TRP A 1 84 ? -8.179 -7.016 2.356 1.00 82.81 84 TRP A O 1
ATOM 658 N N . HIS A 1 85 ? -8.510 -9.228 2.096 1.00 79.06 85 HIS A N 1
ATOM 659 C CA . HIS A 1 85 ? -9.172 -9.465 3.378 1.00 79.06 85 HIS A CA 1
ATOM 660 C C . HIS A 1 85 ? -8.223 -10.044 4.431 1.00 79.06 85 HIS A C 1
ATOM 662 O O . HIS A 1 85 ? -8.621 -10.194 5.580 1.00 79.06 85 HIS A O 1
ATOM 668 N N . CYS A 1 86 ? -6.972 -10.347 4.066 1.00 77.31 86 CYS A N 1
ATOM 669 C CA . CYS A 1 86 ? -5.961 -10.773 5.024 1.00 77.31 86 CYS A CA 1
ATOM 670 C C . CYS A 1 86 ? -5.732 -9.663 6.061 1.00 77.31 86 CYS A C 1
ATOM 672 O O . CYS A 1 86 ? -5.421 -8.529 5.683 1.00 77.31 86 CYS A O 1
ATOM 674 N N . GLY A 1 87 ? -5.855 -9.985 7.355 1.00 73.56 87 GLY A N 1
ATOM 675 C CA . GLY A 1 87 ? -5.762 -9.013 8.454 1.00 73.56 87 GLY A CA 1
ATOM 676 C C . GLY A 1 87 ? -4.496 -8.148 8.419 1.00 73.56 87 GLY A C 1
ATOM 677 O O . GLY A 1 87 ? -4.549 -6.968 8.764 1.00 73.56 87 GLY A O 1
ATOM 678 N N . CYS A 1 88 ? -3.389 -8.689 7.898 1.00 72.12 88 CYS A N 1
ATOM 679 C CA . CYS A 1 88 ? -2.112 -7.989 7.739 1.00 72.12 88 CYS A CA 1
ATOM 680 C C . CYS A 1 88 ? -2.218 -6.718 6.881 1.00 72.12 88 CYS A C 1
ATOM 682 O O . CYS A 1 88 ? -1.545 -5.727 7.156 1.00 72.12 88 CYS A O 1
ATOM 684 N N . VAL A 1 89 ? -3.064 -6.740 5.846 1.00 76.44 89 VAL A N 1
ATOM 685 C CA . VAL A 1 89 ? -3.149 -5.664 4.842 1.00 76.44 89 VAL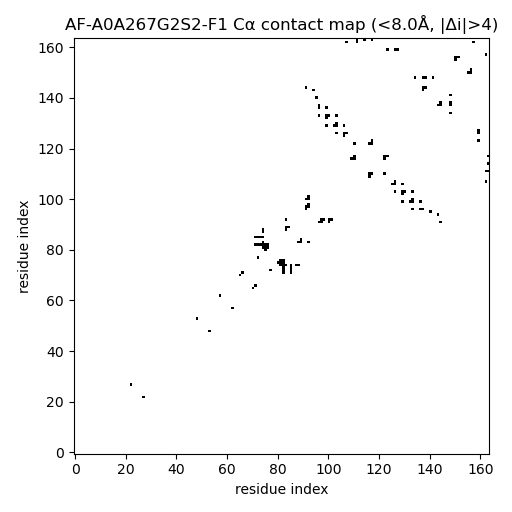 A CA 1
ATOM 686 C C . VAL A 1 89 ? -4.530 -5.015 4.816 1.00 76.44 89 VAL A C 1
ATOM 688 O O . VAL A 1 89 ? -4.644 -3.839 4.464 1.00 76.44 89 VAL A O 1
ATOM 691 N N . ALA A 1 90 ? -5.566 -5.734 5.266 1.00 80.88 90 ALA A N 1
ATOM 692 C CA . ALA A 1 90 ? -6.949 -5.271 5.346 1.00 80.88 90 ALA A CA 1
ATOM 693 C C . ALA A 1 90 ? -7.048 -3.891 6.008 1.00 80.88 90 ALA A C 1
ATOM 695 O O . ALA A 1 90 ? -7.647 -2.989 5.427 1.00 80.88 90 ALA A O 1
ATOM 696 N N . LYS A 1 91 ? -6.352 -3.687 7.139 1.00 80.44 91 LYS A N 1
ATOM 697 C CA . LYS A 1 91 ? -6.357 -2.420 7.893 1.00 80.44 91 LYS A CA 1
ATOM 698 C C . LYS A 1 91 ? -5.969 -1.190 7.060 1.00 80.44 91 LYS A C 1
ATOM 700 O O . LYS A 1 91 ? -6.412 -0.087 7.357 1.00 80.44 91 LYS A O 1
ATOM 705 N N . TYR A 1 92 ? -5.172 -1.367 6.005 1.00 83.62 92 TYR A N 1
ATOM 706 C CA . TYR A 1 92 ? -4.760 -0.276 5.124 1.00 83.62 92 TYR A CA 1
ATOM 707 C C . TYR A 1 92 ? -5.686 -0.123 3.911 1.00 83.62 92 TYR A C 1
ATOM 709 O O . TYR A 1 92 ? -6.045 0.998 3.535 1.00 83.62 92 TYR A O 1
ATOM 717 N N . VAL A 1 93 ? -6.111 -1.246 3.319 1.00 86.94 93 VAL A N 1
ATOM 718 C CA . VAL A 1 93 ? -6.863 -1.276 2.050 1.00 86.94 93 VAL A CA 1
ATOM 719 C C . VAL A 1 93 ? -8.370 -1.084 2.195 1.00 86.94 93 VAL A C 1
ATOM 721 O O . VAL A 1 93 ? -9.038 -0.846 1.186 1.00 86.94 93 VAL A O 1
ATOM 724 N N . THR A 1 94 ? -8.915 -1.208 3.407 1.00 86.31 94 THR A N 1
ATOM 725 C CA . THR A 1 94 ? -10.328 -0.913 3.705 1.00 86.31 94 THR A CA 1
ATOM 726 C C . THR A 1 94 ? -10.551 0.522 4.182 1.00 86.31 94 THR A C 1
ATOM 728 O O . THR A 1 94 ? -11.696 0.949 4.293 1.00 86.31 94 THR A O 1
ATOM 731 N N . GLY A 1 95 ? -9.479 1.265 4.475 1.00 87.25 95 GLY A N 1
ATOM 732 C CA . GLY A 1 95 ? -9.550 2.663 4.896 1.00 87.25 95 GLY A CA 1
ATOM 733 C C . GLY A 1 95 ? -9.707 3.652 3.729 1.00 87.25 95 GLY A C 1
ATOM 734 O O . GLY A 1 95 ? -9.725 3.254 2.559 1.00 87.25 95 GLY A O 1
ATOM 735 N N . PRO A 1 96 ? -9.774 4.965 4.016 1.00 92.50 96 PRO A N 1
ATOM 736 C CA . PRO A 1 96 ? -10.049 5.996 3.010 1.00 92.50 96 PRO A CA 1
ATOM 737 C C . PRO A 1 96 ? -8.966 6.116 1.923 1.00 92.50 96 PRO A C 1
ATOM 739 O O . PRO A 1 96 ? -9.247 6.584 0.822 1.00 92.50 96 PRO A O 1
ATOM 742 N N . CYS A 1 97 ? -7.745 5.643 2.185 1.00 94.69 97 CYS A N 1
ATOM 743 C CA . CYS A 1 97 ? -6.647 5.600 1.216 1.00 94.69 97 CYS A CA 1
ATOM 744 C C . CYS A 1 97 ? -6.491 4.247 0.514 1.00 94.69 97 CYS A C 1
ATOM 746 O O . CYS A 1 97 ? -5.523 4.043 -0.221 1.00 94.69 97 CYS A O 1
ATOM 748 N N . GLY A 1 98 ? -7.432 3.318 0.704 1.00 91.94 98 GLY A N 1
ATOM 749 C CA . GLY A 1 98 ? -7.301 1.941 0.236 1.00 91.94 98 GLY A CA 1
ATOM 750 C C . GLY A 1 98 ? -7.102 1.794 -1.275 1.00 91.94 98 GLY A C 1
ATOM 751 O O . GLY A 1 98 ? -6.400 0.884 -1.712 1.00 91.94 98 GLY A O 1
ATOM 752 N N . LEU A 1 99 ? -7.646 2.713 -2.082 1.00 94.12 99 LEU A N 1
ATOM 753 C CA . LEU A 1 99 ? -7.412 2.754 -3.530 1.00 94.12 99 LEU A CA 1
ATOM 754 C C . LEU A 1 99 ? -5.924 2.940 -3.867 1.00 94.12 99 LEU A C 1
ATOM 756 O O . LEU A 1 99 ? -5.402 2.245 -4.736 1.00 94.12 99 LEU A O 1
ATOM 760 N N . TYR A 1 100 ? -5.248 3.865 -3.183 1.00 94.31 100 TYR A N 1
ATOM 761 C CA . TYR A 1 100 ? -3.834 4.159 -3.416 1.00 94.31 100 TYR A CA 1
ATOM 762 C C . TYR A 1 100 ? -2.955 3.000 -2.950 1.00 94.31 100 TYR A C 1
ATOM 764 O O . TYR A 1 100 ? -2.076 2.574 -3.690 1.00 94.31 100 TYR A O 1
ATOM 772 N N . PHE A 1 101 ? -3.268 2.409 -1.791 1.00 91.50 101 PHE A N 1
ATOM 773 C CA . PHE A 1 101 ? -2.576 1.212 -1.307 1.00 91.50 101 PHE A CA 1
ATOM 774 C C . PHE A 1 101 ? -2.663 0.053 -2.302 1.00 91.50 101 PHE A C 1
ATOM 776 O O . PHE A 1 101 ? -1.656 -0.579 -2.601 1.00 91.50 101 PHE A O 1
ATOM 783 N N . ARG A 1 102 ? -3.846 -0.211 -2.868 1.00 91.50 102 ARG A N 1
ATOM 784 C CA . ARG A 1 102 ? -4.011 -1.273 -3.875 1.00 91.50 102 ARG A CA 1
ATOM 785 C C . ARG A 1 102 ? -3.170 -1.016 -5.124 1.00 91.50 102 ARG A C 1
ATOM 787 O O . ARG A 1 102 ? -2.588 -1.959 -5.649 1.00 91.50 102 ARG A O 1
ATOM 794 N N . LYS A 1 103 ? -3.093 0.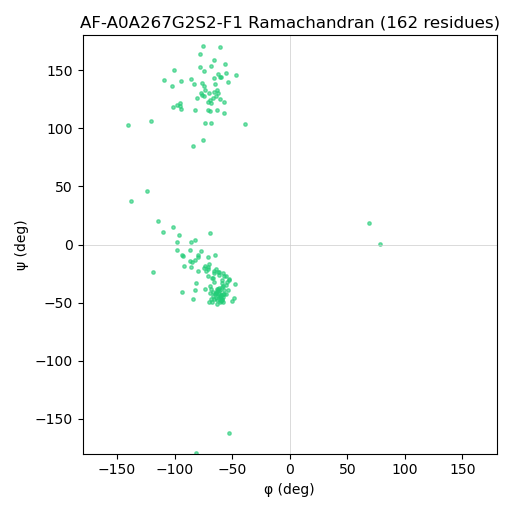239 -5.585 1.00 91.88 103 LYS A N 1
ATOM 795 C CA . LYS A 1 103 ? -2.249 0.627 -6.727 1.00 91.88 103 LYS A CA 1
ATOM 796 C C . LYS A 1 103 ? -0.766 0.431 -6.429 1.00 91.88 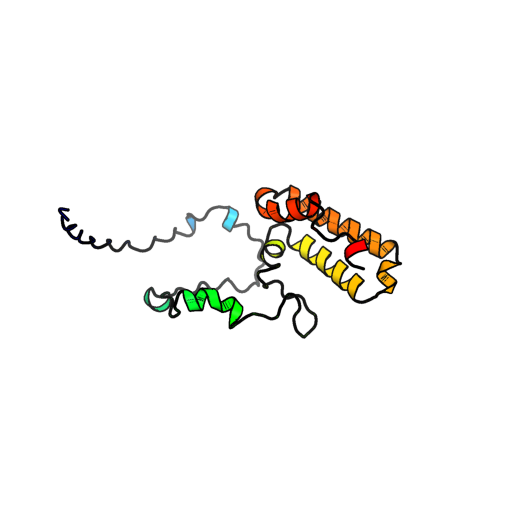103 LYS A C 1
ATOM 798 O O . LYS A 1 103 ? -0.077 -0.157 -7.251 1.00 91.88 103 LYS A O 1
ATOM 803 N N . PHE A 1 104 ? -0.309 0.873 -5.261 1.00 91.12 104 PHE A N 1
ATOM 804 C CA . PHE A 1 104 ? 1.077 0.708 -4.831 1.00 91.12 104 PHE A CA 1
ATOM 805 C C . PHE A 1 104 ? 1.472 -0.773 -4.748 1.00 91.12 104 PHE A C 1
ATOM 807 O O . PHE A 1 104 ? 2.454 -1.181 -5.358 1.00 91.12 104 PHE A O 1
ATOM 814 N N . MET A 1 105 ? 0.642 -1.614 -4.116 1.00 88.50 105 MET A N 1
ATOM 815 C CA . MET A 1 105 ? 0.904 -3.058 -4.068 1.00 88.50 105 MET A CA 1
ATOM 816 C C . MET A 1 105 ? 0.917 -3.689 -5.465 1.00 88.50 105 MET A C 1
ATOM 818 O O . MET A 1 105 ? 1.746 -4.547 -5.729 1.00 88.50 105 MET A O 1
ATOM 822 N N . ALA A 1 106 ? 0.048 -3.255 -6.383 1.00 88.44 106 ALA A N 1
ATOM 823 C CA . ALA A 1 106 ? 0.069 -3.747 -7.760 1.00 88.44 106 ALA A CA 1
ATOM 824 C C . ALA A 1 106 ? 1.344 -3.348 -8.529 1.00 88.44 106 ALA A C 1
ATOM 826 O O . ALA A 1 106 ? 1.791 -4.127 -9.365 1.00 88.44 106 ALA A O 1
ATOM 827 N N . GLN A 1 107 ? 1.935 -2.179 -8.247 1.00 90.06 107 GLN A N 1
ATOM 828 C CA . GLN A 1 107 ? 3.239 -1.801 -8.809 1.00 90.06 107 GLN A CA 1
ATOM 829 C C . GLN A 1 107 ? 4.356 -2.697 -8.272 1.00 90.06 107 GLN A C 1
ATOM 831 O O . GLN A 1 107 ? 5.140 -3.217 -9.059 1.00 90.06 107 GLN A O 1
ATOM 836 N N . ILE A 1 108 ? 4.367 -2.958 -6.960 1.00 87.75 108 ILE A N 1
ATOM 837 C CA . ILE A 1 108 ? 5.304 -3.911 -6.344 1.00 87.75 108 ILE A CA 1
ATOM 838 C C . ILE A 1 108 ? 5.157 -5.302 -6.976 1.00 87.75 108 ILE A C 1
ATOM 840 O O . ILE A 1 108 ? 6.154 -5.933 -7.304 1.00 87.75 108 ILE A O 1
ATOM 844 N N . ASP A 1 109 ? 3.926 -5.769 -7.211 1.00 87.00 109 ASP A N 1
ATOM 845 C CA . ASP A 1 109 ? 3.682 -7.048 -7.897 1.00 87.00 109 ASP A CA 1
ATOM 846 C C . ASP A 1 109 ? 4.290 -7.106 -9.297 1.00 87.00 109 ASP A C 1
ATOM 848 O O . ASP A 1 109 ? 4.681 -8.176 -9.749 1.00 87.00 109 ASP A O 1
ATOM 852 N N . GLY A 1 110 ? 4.264 -5.980 -10.015 1.00 86.00 110 GLY A N 1
ATOM 853 C CA . GLY A 1 110 ? 4.829 -5.866 -11.353 1.00 86.00 110 GLY A CA 1
ATOM 854 C C . GLY A 1 110 ? 6.348 -5.960 -11.317 1.00 86.00 110 GLY A C 1
ATOM 855 O O . GLY A 1 110 ? 6.911 -6.751 -12.065 1.00 86.00 110 GLY A O 1
ATOM 856 N N . LEU A 1 111 ? 6.977 -5.221 -10.398 1.00 87.25 111 LEU A N 1
ATOM 857 C CA . LEU A 1 111 ? 8.426 -5.242 -10.186 1.00 87.25 111 LEU A CA 1
ATOM 858 C C . LEU A 1 111 ? 8.924 -6.647 -9.826 1.00 87.25 111 LEU A C 1
ATOM 860 O O . LEU A 1 111 ? 9.839 -7.157 -10.451 1.00 87.25 111 LEU A O 1
ATOM 864 N N . LEU A 1 112 ? 8.263 -7.320 -8.880 1.00 84.69 112 LEU A N 1
ATOM 865 C CA . LEU A 1 112 ? 8.679 -8.645 -8.401 1.00 84.69 112 LEU A CA 1
ATOM 866 C C . LEU A 1 112 ? 8.469 -9.788 -9.412 1.00 84.69 112 LEU A C 1
ATOM 868 O O . LEU A 1 112 ? 8.896 -10.912 -9.158 1.00 84.69 112 LEU A O 1
ATOM 872 N N . LYS A 1 113 ? 7.758 -9.551 -10.520 1.00 86.06 113 LYS A N 1
ATOM 873 C CA . LYS A 1 113 ? 7.546 -10.560 -11.573 1.00 86.06 113 LYS A CA 1
ATOM 874 C C . LYS A 1 113 ? 8.591 -10.506 -12.678 1.00 86.06 113 LYS A C 1
ATOM 876 O O . LYS A 1 113 ? 8.677 -11.463 -13.446 1.00 86.06 113 LYS A O 1
ATOM 8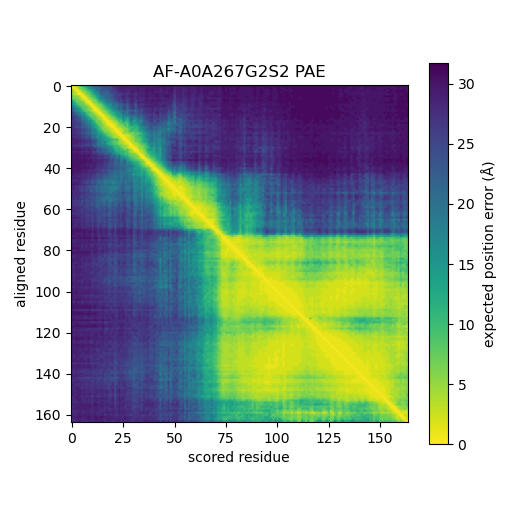81 N N . ASP A 1 114 ? 9.311 -9.398 -12.794 1.00 83.94 114 ASP A N 1
ATOM 882 C CA . ASP A 1 114 ? 10.244 -9.142 -13.881 1.00 83.94 114 ASP A CA 1
ATOM 883 C C . ASP A 1 114 ? 11.495 -8.454 -13.334 1.00 83.94 114 ASP A C 1
ATOM 885 O O . ASP A 1 114 ? 11.496 -7.251 -13.084 1.00 83.94 114 ASP A O 1
ATOM 889 N N . ASP A 1 115 ? 12.579 -9.217 -13.191 1.00 80.81 115 ASP A N 1
ATOM 890 C CA . ASP A 1 115 ? 13.856 -8.712 -12.679 1.00 80.81 115 ASP A CA 1
ATOM 891 C C . ASP A 1 115 ? 14.400 -7.535 -13.512 1.00 80.81 115 ASP A C 1
ATOM 893 O O . ASP A 1 115 ? 15.097 -6.670 -12.980 1.00 80.81 115 ASP A O 1
ATOM 897 N N . SER A 1 116 ? 14.052 -7.454 -14.805 1.00 84.75 116 SER A N 1
ATOM 898 C CA . SER A 1 116 ? 14.467 -6.344 -15.672 1.00 84.75 116 SER A CA 1
ATOM 899 C C . SER A 1 116 ? 13.726 -5.036 -15.375 1.00 84.75 116 SER A C 1
ATOM 901 O O . SER A 1 116 ? 14.221 -3.956 -15.703 1.00 84.75 116 SER A O 1
ATOM 903 N N . ALA A 1 117 ? 12.579 -5.101 -14.687 1.00 83.94 117 ALA A N 1
ATOM 904 C CA . ALA A 1 117 ? 11.817 -3.924 -14.287 1.00 83.94 117 ALA A CA 1
ATOM 905 C C . ALA A 1 117 ? 12.571 -3.062 -13.261 1.00 83.94 117 ALA A C 1
ATOM 907 O O . ALA A 1 117 ? 12.350 -1.856 -13.205 1.00 83.94 117 ALA A O 1
ATOM 908 N N . PHE A 1 118 ? 13.500 -3.631 -12.487 1.00 83.75 118 PHE A N 1
ATOM 909 C CA . PHE A 1 118 ? 14.335 -2.855 -11.560 1.00 83.75 118 PHE A CA 1
ATOM 910 C C . PHE A 1 118 ? 15.372 -1.974 -12.265 1.00 83.75 118 PHE A C 1
ATOM 912 O O . PHE A 1 118 ? 15.836 -0.994 -11.679 1.00 83.75 118 PHE A O 1
ATOM 919 N N . ASP A 1 119 ? 15.710 -2.291 -13.517 1.00 87.38 119 ASP A N 1
ATOM 920 C CA . ASP A 1 119 ? 16.638 -1.506 -14.331 1.00 87.38 119 ASP A CA 1
ATOM 921 C C . ASP A 1 119 ? 15.903 -0.464 -15.207 1.00 87.38 119 ASP A C 1
ATOM 923 O O . ASP A 1 119 ? 16.543 0.413 -15.796 1.00 87.38 119 ASP A O 1
ATOM 927 N N . ASP A 1 120 ? 14.562 -0.505 -15.271 1.00 88.19 120 ASP A N 1
ATOM 928 C CA . ASP A 1 120 ? 13.749 0.475 -15.999 1.00 88.19 120 ASP A CA 1
ATOM 929 C C . ASP A 1 120 ? 13.516 1.750 -15.158 1.00 88.19 120 ASP A C 1
ATOM 931 O O . ASP A 1 120 ? 12.802 1.727 -14.145 1.00 88.19 120 ASP A O 1
ATOM 935 N N . PRO A 1 121 ? 14.030 2.920 -15.588 1.00 88.50 121 PRO A N 1
ATOM 936 C CA . PRO A 1 121 ? 13.797 4.180 -14.886 1.00 88.50 121 PRO A CA 1
ATOM 937 C C . PRO A 1 121 ? 12.312 4.572 -14.810 1.00 88.50 121 PRO A C 1
ATOM 939 O O . PRO A 1 121 ? 11.925 5.322 -13.909 1.00 88.50 121 PRO A O 1
ATOM 942 N N . ASN A 1 122 ? 11.463 4.084 -15.722 1.00 90.31 122 ASN A N 1
ATOM 943 C CA . ASN A 1 122 ? 10.023 4.337 -15.663 1.00 90.31 122 ASN A CA 1
ATOM 944 C C . ASN A 1 122 ? 9.348 3.532 -14.552 1.00 90.31 122 ASN A C 1
ATOM 946 O O . ASN A 1 122 ? 8.467 4.064 -13.878 1.00 90.31 122 ASN A O 1
ATOM 950 N N . ALA A 1 123 ? 9.774 2.290 -14.328 1.00 88.88 123 ALA A N 1
ATOM 951 C CA . ALA A 1 123 ? 9.257 1.448 -13.256 1.00 88.88 123 ALA A CA 1
ATOM 952 C C . ALA A 1 123 ? 9.631 2.016 -11.878 1.00 88.88 123 ALA A C 1
ATOM 954 O O . ALA A 1 123 ? 8.776 2.121 -10.994 1.00 88.88 123 ALA A O 1
ATOM 955 N N . ARG A 1 124 ? 10.868 2.514 -11.733 1.00 89.56 124 ARG A N 1
ATOM 956 C CA . ARG A 1 124 ? 11.288 3.274 -10.547 1.00 89.56 124 ARG A CA 1
ATOM 957 C C . ARG A 1 124 ? 10.418 4.508 -10.314 1.00 89.56 124 ARG A C 1
ATOM 959 O O . ARG A 1 124 ? 9.904 4.700 -9.214 1.00 89.56 124 ARG A O 1
ATOM 966 N N . ARG A 1 125 ? 10.200 5.323 -11.352 1.00 91.75 125 ARG A N 1
ATOM 967 C CA . ARG A 1 125 ? 9.335 6.509 -11.246 1.00 91.75 125 ARG A CA 1
ATOM 968 C C . ARG A 1 125 ? 7.905 6.130 -10.853 1.00 91.75 125 ARG A C 1
ATOM 970 O O . ARG A 1 125 ? 7.329 6.768 -9.980 1.00 91.75 125 ARG A O 1
ATOM 977 N N . ALA A 1 126 ? 7.343 5.079 -11.449 1.00 91.38 126 ALA A N 1
ATOM 978 C CA . ALA A 1 126 ? 5.996 4.610 -11.134 1.00 91.38 126 ALA A CA 1
ATOM 979 C C . ALA A 1 126 ? 5.865 4.135 -9.674 1.00 91.38 126 ALA A C 1
ATOM 981 O O . ALA A 1 126 ? 4.848 4.402 -9.021 1.00 91.38 126 ALA A O 1
ATOM 982 N N . PHE A 1 127 ? 6.893 3.473 -9.136 1.00 91.12 127 PHE A N 1
ATOM 983 C CA . PHE A 1 127 ? 6.951 3.121 -7.719 1.00 91.12 127 PHE A CA 1
ATOM 984 C C . PHE A 1 127 ? 6.974 4.368 -6.829 1.00 91.12 127 PHE A C 1
ATOM 986 O O . PHE A 1 127 ? 6.144 4.489 -5.929 1.00 91.12 127 PHE A O 1
ATOM 993 N N . GLU A 1 128 ? 7.871 5.319 -7.103 1.00 91.25 128 GLU A N 1
ATOM 994 C CA . GLU A 1 128 ? 7.993 6.563 -6.332 1.00 91.25 128 GLU A CA 1
ATOM 995 C C . GLU A 1 128 ? 6.687 7.380 -6.368 1.00 91.25 128 GLU A C 1
ATOM 997 O O . GLU A 1 128 ? 6.214 7.851 -5.331 1.00 91.25 128 GLU A O 1
ATOM 1002 N N . ASP A 1 129 ? 6.046 7.493 -7.534 1.00 93.56 129 ASP A N 1
ATOM 1003 C CA . ASP A 1 129 ? 4.775 8.203 -7.706 1.00 93.56 129 ASP A CA 1
ATOM 1004 C C . ASP A 1 129 ? 3.644 7.552 -6.901 1.00 93.56 129 ASP A C 1
ATOM 1006 O O . ASP A 1 129 ? 2.915 8.227 -6.167 1.00 93.56 129 ASP A O 1
ATOM 1010 N N . THR A 1 130 ? 3.507 6.226 -6.991 1.00 92.88 130 THR A N 1
ATOM 1011 C CA . THR A 1 130 ? 2.462 5.505 -6.250 1.00 92.88 130 THR A CA 1
ATOM 1012 C C . THR A 1 130 ? 2.713 5.501 -4.744 1.00 92.88 130 THR A C 1
ATOM 1014 O O . THR A 1 130 ? 1.759 5.656 -3.976 1.00 92.88 130 THR A O 1
ATOM 1017 N N . HIS A 1 131 ? 3.972 5.420 -4.310 1.00 91.69 131 HIS A N 1
ATOM 1018 C CA . HIS A 1 131 ? 4.368 5.610 -2.915 1.00 91.69 131 HIS A CA 1
ATOM 1019 C C . HIS A 1 131 ? 3.979 7.010 -2.407 1.00 91.69 131 HIS A C 1
ATOM 1021 O O . HIS A 1 131 ? 3.332 7.156 -1.364 1.00 91.69 131 HIS A O 1
ATOM 1027 N N . ASN A 1 132 ? 4.299 8.053 -3.176 1.00 92.81 132 ASN A N 1
ATOM 1028 C CA . ASN A 1 132 ? 3.975 9.437 -2.836 1.00 92.81 132 ASN A CA 1
ATOM 1029 C C . ASN A 1 132 ? 2.464 9.681 -2.745 1.00 92.81 132 ASN A C 1
ATOM 1031 O O . ASN A 1 132 ? 2.008 10.397 -1.851 1.00 92.81 132 ASN A O 1
ATOM 1035 N N . ASP A 1 133 ? 1.671 9.074 -3.625 1.00 94.69 133 ASP A N 1
ATOM 1036 C CA . ASP A 1 133 ? 0.211 9.155 -3.579 1.00 94.69 133 ASP A CA 1
ATOM 1037 C C . ASP A 1 133 ? -0.373 8.512 -2.312 1.00 94.69 133 ASP A C 1
ATOM 1039 O O . ASP A 1 133 ? -1.271 9.089 -1.681 1.00 94.69 133 ASP A O 1
ATOM 1043 N N . VAL A 1 134 ? 0.159 7.355 -1.898 1.00 93.88 134 VAL A N 1
ATOM 1044 C CA . VAL A 1 134 ? -0.214 6.715 -0.628 1.00 93.88 134 VAL A CA 1
ATOM 1045 C C . VAL A 1 134 ? 0.112 7.641 0.539 1.00 93.88 134 VAL A C 1
ATOM 1047 O O . VAL A 1 134 ? -0.777 7.918 1.345 1.00 93.88 134 VAL A O 1
ATOM 1050 N N . MET A 1 135 ? 1.329 8.186 0.600 1.00 93.69 135 MET A N 1
ATOM 1051 C CA . MET A 1 135 ? 1.747 9.076 1.688 1.00 93.69 135 MET A CA 1
ATOM 1052 C C . MET A 1 135 ? 0.941 10.375 1.730 1.00 93.69 135 MET A C 1
ATOM 1054 O O . MET A 1 135 ? 0.499 10.800 2.800 1.00 93.69 135 MET A O 1
ATOM 1058 N N . ARG A 1 136 ? 0.668 10.987 0.572 1.00 95.50 136 ARG A N 1
ATOM 1059 C CA . ARG A 1 136 ? -0.175 12.188 0.472 1.00 95.50 136 ARG A CA 1
ATOM 1060 C C . ARG A 1 136 ? -1.584 11.914 0.986 1.00 95.50 136 ARG A C 1
ATOM 1062 O O . ARG A 1 136 ? -2.179 12.764 1.647 1.00 95.50 136 ARG A O 1
ATOM 1069 N N . CYS A 1 137 ? -2.140 10.739 0.694 1.00 96.19 137 CYS A N 1
ATOM 1070 C CA . CYS A 1 137 ? -3.432 10.355 1.237 1.00 96.19 137 CYS A CA 1
ATOM 1071 C C . CYS A 1 137 ? -3.361 10.068 2.743 1.00 96.19 137 CYS A C 1
ATOM 1073 O O . CYS A 1 137 ? -4.158 10.629 3.492 1.00 96.19 137 CYS A O 1
ATOM 1075 N N . ALA A 1 138 ? -2.406 9.249 3.186 1.00 94.25 138 ALA A N 1
ATOM 1076 C CA . ALA A 1 138 ? -2.260 8.825 4.574 1.00 94.25 138 ALA A CA 1
ATOM 1077 C C . ALA A 1 138 ? -2.110 10.020 5.524 1.00 94.25 138 ALA A C 1
ATOM 1079 O O . ALA A 1 138 ? -2.795 10.069 6.542 1.00 94.25 138 ALA A O 1
ATOM 1080 N N . LYS A 1 139 ? -1.319 11.033 5.144 1.00 94.38 139 LYS A N 1
ATOM 1081 C CA . LYS A 1 139 ? -1.145 12.272 5.922 1.00 94.38 139 LYS A CA 1
ATOM 1082 C C . LYS A 1 139 ? -2.440 13.071 6.114 1.00 94.38 139 LYS A C 1
ATOM 1084 O O . LYS A 1 139 ? -2.582 13.757 7.116 1.00 94.38 139 LYS A O 1
ATOM 1089 N N . ARG A 1 140 ? -3.424 12.958 5.210 1.00 96.31 140 ARG A N 1
ATOM 1090 C CA . ARG A 1 140 ? -4.755 13.578 5.407 1.00 96.31 140 ARG A CA 1
ATOM 1091 C C . ARG A 1 140 ? -5.597 12.858 6.463 1.00 96.31 140 ARG A C 1
ATOM 1093 O O . ARG A 1 140 ? -6.507 13.458 7.022 1.00 96.31 140 ARG A O 1
ATOM 1100 N N . TYR A 1 141 ? -5.299 11.589 6.726 1.00 95.31 141 TYR A N 1
ATOM 1101 C CA . TYR A 1 141 ? -5.990 10.736 7.692 1.00 95.31 141 TYR A CA 1
ATOM 1102 C C . TYR A 1 141 ? -4.991 10.181 8.716 1.00 95.31 141 TYR A C 1
ATOM 1104 O O . TYR A 1 141 ? -4.986 8.986 9.016 1.00 95.31 141 TYR A O 1
ATOM 1112 N N . GLU A 1 142 ? -4.128 11.055 9.238 1.00 92.06 142 GLU A N 1
ATOM 1113 C CA . GLU A 1 142 ? -2.963 10.687 10.050 1.00 92.06 142 GLU A CA 1
ATOM 1114 C C . GLU A 1 142 ? -3.328 9.824 11.263 1.00 92.06 142 GLU A C 1
ATOM 1116 O O . GLU A 1 142 ? -2.688 8.809 11.510 1.00 92.06 142 GLU A O 1
ATOM 1121 N N . ALA A 1 143 ? -4.415 10.150 11.969 1.00 91.88 143 ALA A N 1
ATOM 1122 C CA . ALA A 1 143 ? -4.873 9.362 13.114 1.00 91.88 143 ALA A CA 1
ATOM 1123 C C . ALA A 1 143 ? -5.187 7.896 12.752 1.00 91.88 143 ALA A C 1
ATOM 1125 O O . ALA A 1 143 ? -4.972 7.003 13.568 1.00 91.88 143 ALA A O 1
ATOM 1126 N N . TYR A 1 144 ? -5.670 7.646 11.531 1.00 90.75 144 TYR A N 1
ATOM 1127 C CA . TYR A 1 144 ? -5.993 6.304 11.045 1.00 90.75 144 TYR A CA 1
ATOM 1128 C C . TYR A 1 144 ? -4.751 5.565 10.526 1.00 90.75 144 TYR A C 1
ATOM 1130 O O . TYR A 1 144 ? -4.598 4.371 10.767 1.00 90.75 144 TYR A O 1
ATOM 1138 N N . TYR A 1 145 ? -3.845 6.268 9.838 1.00 92.06 145 TYR A N 1
ATOM 1139 C CA . TYR A 1 145 ? -2.649 5.682 9.216 1.00 92.06 145 TYR A CA 1
ATOM 1140 C C . TYR A 1 145 ? -1.357 5.889 10.014 1.00 92.06 145 TYR A C 1
ATOM 1142 O O . TYR A 1 145 ? -0.273 5.670 9.480 1.00 92.06 145 TYR A O 1
ATOM 1150 N N . LYS A 1 146 ? -1.449 6.271 11.292 1.00 90.50 146 LYS A N 1
ATOM 1151 C CA . LYS A 1 146 ? -0.300 6.629 12.134 1.00 90.50 146 LYS A CA 1
ATOM 1152 C C . LYS A 1 146 ? 0.816 5.588 12.107 1.00 90.50 146 LYS A C 1
ATOM 1154 O O . LYS A 1 146 ? 1.963 5.957 11.895 1.00 90.50 146 LYS A O 1
ATOM 1159 N N . SER A 1 147 ? 0.486 4.305 12.290 1.00 86.12 147 SER A N 1
ATOM 1160 C CA . SER A 1 147 ? 1.495 3.237 12.290 1.00 86.12 147 SER A CA 1
ATOM 1161 C C . SER A 1 147 ? 2.231 3.168 10.954 1.00 86.12 147 SER A C 1
ATOM 1163 O O . SER A 1 147 ? 3.446 3.132 10.925 1.00 86.12 147 SER A O 1
ATOM 1165 N N . PHE A 1 148 ? 1.495 3.248 9.845 1.00 86.81 148 PHE A N 1
ATOM 1166 C CA . PHE A 1 148 ? 2.080 3.203 8.510 1.00 86.81 148 PHE A CA 1
ATOM 1167 C C . PHE A 1 148 ? 2.988 4.406 8.232 1.00 86.81 148 PHE A C 1
ATOM 1169 O O . PHE A 1 148 ? 4.073 4.246 7.688 1.00 86.81 148 PHE A O 1
ATOM 1176 N N . ILE A 1 149 ? 2.561 5.608 8.627 1.00 90.12 149 ILE A N 1
ATOM 1177 C CA . ILE A 1 149 ? 3.370 6.824 8.473 1.00 90.12 149 ILE A CA 1
ATOM 1178 C C . ILE A 1 149 ? 4.664 6.699 9.284 1.00 90.12 149 ILE A C 1
ATOM 1180 O O . ILE A 1 149 ? 5.732 6.998 8.762 1.00 90.12 149 ILE A O 1
ATOM 1184 N N . GLN A 1 150 ? 4.577 6.207 10.523 1.00 89.75 150 GLN A N 1
ATOM 1185 C CA . GLN A 1 150 ? 5.747 5.970 11.370 1.00 89.75 150 GLN A CA 1
ATOM 1186 C C . GLN A 1 150 ? 6.690 4.923 10.777 1.00 89.75 150 GLN A C 1
ATOM 1188 O O . GLN A 1 150 ? 7.901 5.124 10.816 1.00 89.75 150 GLN A O 1
ATOM 1193 N N . ASP A 1 151 ? 6.163 3.844 10.197 1.00 84.88 151 ASP A N 1
ATOM 1194 C CA . ASP A 1 151 ? 6.982 2.812 9.558 1.00 84.88 151 ASP A CA 1
ATOM 1195 C C . ASP A 1 151 ? 7.786 3.408 8.382 1.00 84.88 151 ASP A C 1
ATOM 1197 O O . ASP A 1 151 ? 8.991 3.191 8.257 1.00 84.88 151 ASP A O 1
ATOM 1201 N N . ILE A 1 152 ? 7.150 4.259 7.571 1.00 83.00 152 ILE A N 1
ATOM 1202 C CA . ILE A 1 152 ? 7.797 4.950 6.443 1.00 83.00 152 ILE A CA 1
ATOM 1203 C C . ILE A 1 152 ? 8.838 5.966 6.935 1.00 83.00 152 ILE A C 1
ATOM 1205 O O . ILE A 1 152 ? 9.972 5.976 6.464 1.00 83.00 152 ILE A O 1
ATOM 1209 N N . GLU A 1 153 ? 8.475 6.828 7.887 1.00 85.44 153 GLU A N 1
ATOM 1210 C CA . GLU A 1 153 ? 9.348 7.908 8.371 1.00 85.44 153 GLU A CA 1
ATOM 1211 C C . GLU A 1 153 ? 10.525 7.397 9.211 1.00 85.44 153 GLU A C 1
ATOM 1213 O O . GLU A 1 153 ? 11.581 8.025 9.235 1.00 85.44 153 GLU A O 1
ATOM 1218 N N . SER A 1 154 ? 10.370 6.245 9.867 1.00 86.06 154 SER A N 1
ATOM 1219 C CA . SER A 1 154 ? 11.460 5.566 10.579 1.00 86.06 154 SER A CA 1
ATOM 1220 C C . SER A 1 154 ? 12.420 4.817 9.652 1.00 86.06 154 SER A C 1
ATOM 1222 O O . SER A 1 154 ? 13.426 4.296 10.131 1.00 86.06 154 SER A O 1
ATOM 1224 N N . GLY A 1 155 ? 12.123 4.746 8.348 1.00 76.12 155 GLY A N 1
ATOM 1225 C CA . GLY A 1 155 ? 12.894 3.957 7.388 1.00 76.12 155 GLY A CA 1
ATOM 1226 C C . GLY A 1 155 ? 12.758 2.448 7.598 1.00 76.12 155 GLY A C 1
ATOM 1227 O O . GLY A 1 155 ? 13.606 1.694 7.137 1.00 76.12 155 GLY A O 1
ATOM 1228 N N . SER A 1 156 ? 11.724 2.001 8.319 1.00 72.00 156 SER A N 1
ATOM 1229 C CA . SER A 1 156 ? 11.430 0.574 8.487 1.00 72.00 156 SER A CA 1
ATOM 1230 C C . SER A 1 156 ? 10.556 0.016 7.358 1.00 72.00 156 SER A C 1
ATOM 1232 O O . SER A 1 156 ? 10.464 -1.200 7.194 1.00 72.00 156 SER A O 1
ATOM 1234 N N . ALA A 1 157 ? 9.944 0.889 6.550 1.00 69.12 157 ALA A N 1
ATOM 1235 C CA . ALA A 1 157 ? 9.309 0.508 5.295 1.00 69.12 157 ALA A CA 1
ATOM 1236 C C . ALA A 1 157 ? 10.358 0.258 4.191 1.00 69.12 157 ALA A C 1
ATOM 1238 O O . ALA A 1 157 ? 11.297 1.047 4.070 1.00 69.12 157 ALA A O 1
ATOM 1239 N N . PRO A 1 158 ? 10.182 -0.783 3.356 1.00 65.69 158 PRO A N 1
ATOM 1240 C CA . PRO A 1 158 ? 11.106 -1.083 2.268 1.00 65.69 158 PRO A CA 1
ATOM 1241 C C . PRO A 1 158 ? 11.121 0.046 1.230 1.00 65.69 158 PRO A C 1
ATOM 1243 O O . PRO A 1 158 ? 10.074 0.466 0.725 1.00 65.69 158 PRO A O 1
ATOM 1246 N N . SER A 1 159 ? 12.319 0.533 0.915 1.00 74.56 159 SER A N 1
ATOM 1247 C CA . SER A 1 159 ? 12.589 1.426 -0.209 1.00 74.56 159 SER A CA 1
ATOM 1248 C C . SER A 1 159 ? 12.576 0.655 -1.534 1.00 74.56 159 SER A C 1
ATOM 1250 O O . SER A 1 159 ? 12.531 -0.572 -1.546 1.00 74.56 159 SER A O 1
ATOM 1252 N N . PHE A 1 160 ? 12.619 1.359 -2.670 1.00 76.00 160 PHE A N 1
ATOM 1253 C CA . PHE A 1 160 ? 12.683 0.705 -3.985 1.00 76.00 160 PHE A CA 1
ATOM 1254 C C . PHE A 1 160 ? 13.850 -0.291 -4.082 1.00 76.00 160 PHE A C 1
ATOM 1256 O O . PHE A 1 160 ? 13.683 -1.380 -4.623 1.00 76.00 160 PHE A O 1
ATOM 1263 N N . ASP A 1 161 ? 15.000 0.063 -3.507 1.00 73.44 161 ASP A N 1
ATOM 1264 C CA . ASP A 1 161 ? 16.203 -0.769 -3.530 1.00 73.44 161 ASP A CA 1
ATOM 1265 C C . ASP A 1 161 ? 16.102 -1.978 -2.577 1.00 73.44 161 ASP A C 1
ATOM 1267 O O . ASP A 1 161 ? 16.792 -2.967 -2.795 1.00 73.44 161 ASP A O 1
ATOM 1271 N N . ASP A 1 162 ? 15.212 -1.938 -1.575 1.00 71.50 162 ASP A N 1
ATOM 1272 C CA . ASP A 1 162 ? 14.925 -3.074 -0.679 1.00 71.50 162 ASP A CA 1
ATOM 1273 C C . ASP A 1 162 ? 13.925 -4.075 -1.285 1.00 71.50 162 ASP A C 1
ATOM 1275 O O . ASP A 1 162 ? 13.720 -5.161 -0.742 1.00 71.50 162 ASP A O 1
ATOM 1279 N N . VAL A 1 163 ? 13.239 -3.688 -2.367 1.00 66.44 163 VAL A N 1
ATOM 1280 C CA . VAL A 1 163 ? 12.295 -4.555 -3.092 1.00 66.44 163 VAL A CA 1
ATOM 1281 C C . VAL A 1 163 ? 13.019 -5.425 -4.132 1.00 66.44 163 VAL A C 1
ATOM 1283 O O . VAL A 1 163 ? 12.452 -6.437 -4.545 1.00 66.44 163 VAL A O 1
ATOM 1286 N N . LYS A 1 164 ? 14.239 -5.046 -4.540 1.00 59.22 164 LYS A N 1
ATOM 1287 C CA . LYS A 1 164 ? 15.123 -5.819 -5.428 1.00 59.22 164 LYS A CA 1
ATOM 1288 C C . LYS A 1 164 ? 15.738 -7.016 -4.702 1.00 59.22 164 LYS A C 1
ATOM 1290 O O . LYS A 1 164 ? 15.843 -8.084 -5.341 1.00 59.22 164 LYS A O 1
#

Sequence (164 aa):
MSSSPATATKAEPVAEQQPPVLPSEDQRPSWSKQIPGGPNRPAHAATFLSRRDAYPTMSMTNYFDIDTKYSLPGFKRPDGSYNWHCGCVAKYVTGPCGLYFRKFMAQIDGLLKDDSAFDDPNARRAFEDTHNDVMRCAKRYEAYYKSFIQDIESGSAPSFDDVK